Protein AF-A0A367EXM1-F1 (afdb_monomer_lite)

Sequence (72 aa):
MKTFQEVQRVVMEALTSLLAQDPEAAAEGVGMANRAFVVGTVEHALNSHRSWRTVVTVHGEPVLVLVRKRLW

Foldseek 3Di:
DVPLVVVVVVVLVVLVVLCVVPVVQQVVLSVVVVVCVVVCVQVVCCVPPQKDWDWTGRNNDTDIDIDGHDDD

Organism: NCBI:txid509200

Structure (mmCIF, N/CA/C/O backbone):
data_AF-A0A367EXM1-F1
#
_entry.id   AF-A0A367EXM1-F1
#
loop_
_atom_site.group_PDB
_atom_site.id
_atom_site.type_symbol
_atom_site.label_atom_id
_atom_site.label_alt_id
_atom_site.label_comp_id
_atom_site.label_asym_id
_atom_site.label_entity_id
_atom_site.label_seq_id
_atom_site.pdbx_PDB_ins_code
_atom_site.Cartn_x
_atom_site.Cartn_y
_atom_site.Cartn_z
_atom_site.occupancy
_atom_site.B_iso_or_equiv
_atom_site.auth_seq_id
_atom_site.auth_comp_id
_atom_site.auth_asym_id
_atom_site.auth_atom_id
_atom_site.pdbx_PDB_model_num
ATOM 1 N N . MET A 1 1 ? -0.792 0.343 21.187 1.00 49.44 1 MET A N 1
ATOM 2 C CA . MET A 1 1 ? -0.987 0.530 19.731 1.00 49.44 1 MET A CA 1
ATOM 3 C C . MET A 1 1 ? 0.036 -0.251 18.882 1.00 49.44 1 MET A C 1
ATOM 5 O O . MET A 1 1 ? 0.447 0.228 17.837 1.00 49.44 1 MET A O 1
ATOM 9 N N . LYS A 1 2 ? 0.423 -1.481 19.273 1.00 58.50 2 LYS A N 1
ATOM 10 C CA . LYS A 1 2 ? 1.478 -2.254 18.576 1.00 58.50 2 LYS A CA 1
ATOM 11 C C . LYS A 1 2 ? 1.088 -2.680 17.145 1.00 58.50 2 LYS A C 1
ATOM 13 O O . LYS A 1 2 ? 1.937 -2.766 16.272 1.00 58.50 2 LYS A O 1
ATOM 18 N N . THR A 1 3 ? -0.209 -2.832 16.880 1.00 78.94 3 THR A N 1
ATOM 19 C CA . THR A 1 3 ? -0.733 -3.448 15.652 1.00 78.94 3 THR A CA 1
ATOM 20 C C . THR A 1 3 ? -0.618 -2.578 14.395 1.00 78.94 3 THR A C 1
ATOM 22 O O . THR A 1 3 ? -0.428 -3.112 13.309 1.00 78.94 3 THR A O 1
ATOM 25 N N . PHE A 1 4 ? -0.737 -1.247 14.497 1.00 81.00 4 PHE A N 1
ATOM 26 C CA . PHE A 1 4 ? -0.644 -0.378 13.310 1.00 81.00 4 PHE A CA 1
ATOM 27 C C . PHE A 1 4 ? 0.802 -0.237 12.821 1.00 81.00 4 PHE A C 1
ATOM 29 O O . PHE A 1 4 ? 1.057 -0.355 11.626 1.00 81.00 4 PHE A O 1
ATOM 36 N N . GLN A 1 5 ? 1.751 -0.067 13.746 1.00 82.00 5 GLN A N 1
ATOM 37 C CA . GLN A 1 5 ? 3.180 -0.012 13.424 1.00 82.00 5 GLN A CA 1
ATOM 38 C C . GLN A 1 5 ? 3.675 -1.324 12.797 1.00 82.00 5 GLN A C 1
ATOM 40 O O . GLN A 1 5 ? 4.477 -1.294 11.869 1.00 82.00 5 GLN A O 1
ATOM 45 N N . GLU A 1 6 ? 3.163 -2.475 13.244 1.00 82.19 6 GLU A N 1
ATOM 46 C CA . GLU A 1 6 ? 3.447 -3.775 12.621 1.00 82.19 6 GLU A CA 1
ATOM 47 C C . GLU A 1 6 ? 2.911 -3.864 11.188 1.00 82.19 6 GLU A C 1
ATOM 49 O O . GLU A 1 6 ? 3.636 -4.293 10.294 1.00 82.19 6 GLU A O 1
ATOM 54 N N . VAL A 1 7 ? 1.675 -3.412 10.949 1.00 80.19 7 VAL A N 1
ATOM 55 C CA . VAL A 1 7 ? 1.087 -3.355 9.600 1.00 80.19 7 VAL A CA 1
ATOM 56 C C . VAL A 1 7 ? 1.899 -2.441 8.689 1.00 80.19 7 VAL A C 1
ATOM 58 O O . VAL A 1 7 ? 2.227 -2.835 7.572 1.00 80.19 7 VAL A O 1
ATOM 61 N N . GLN A 1 8 ? 2.247 -1.244 9.166 1.00 84.19 8 GLN A N 1
ATOM 62 C CA . GLN A 1 8 ? 3.082 -0.312 8.418 1.00 84.19 8 GLN A CA 1
ATOM 63 C C . GLN A 1 8 ? 4.417 -0.966 8.066 1.00 84.19 8 GLN A C 1
ATOM 65 O O . GLN A 1 8 ? 4.786 -0.983 6.900 1.00 84.19 8 GLN A O 1
ATOM 70 N N . ARG A 1 9 ? 5.104 -1.579 9.036 1.00 84.44 9 ARG A N 1
ATOM 71 C CA . ARG A 1 9 ? 6.382 -2.257 8.802 1.00 84.44 9 ARG A CA 1
ATOM 72 C C . ARG A 1 9 ? 6.280 -3.350 7.737 1.00 84.44 9 ARG A C 1
ATOM 74 O O . ARG A 1 9 ? 7.073 -3.338 6.807 1.00 84.44 9 ARG A O 1
ATOM 81 N N . VAL A 1 10 ? 5.295 -4.246 7.834 1.00 83.19 10 VAL A N 1
ATOM 82 C CA . VAL A 1 10 ? 5.120 -5.348 6.869 1.00 83.19 10 VAL A CA 1
ATOM 83 C C . VAL A 1 10 ? 4.861 -4.822 5.457 1.00 83.19 10 VAL A C 1
ATOM 85 O O . VAL A 1 10 ? 5.435 -5.327 4.494 1.00 83.19 10 VAL A O 1
ATOM 88 N N . VAL A 1 11 ? 4.022 -3.791 5.314 1.00 81.50 11 VAL A N 1
ATOM 89 C CA . VAL A 1 11 ? 3.751 -3.200 3.996 1.00 81.50 11 VAL A CA 1
ATOM 90 C C . VAL A 1 11 ? 4.993 -2.500 3.448 1.00 81.50 11 VAL A C 1
ATOM 92 O O . VAL A 1 11 ? 5.328 -2.692 2.285 1.00 81.50 11 VAL A O 1
ATOM 95 N N . MET A 1 12 ? 5.721 -1.756 4.281 1.00 83.44 12 MET A N 1
ATOM 96 C CA . MET A 1 12 ? 6.974 -1.113 3.881 1.00 83.44 12 MET A CA 1
ATOM 97 C C . MET A 1 12 ? 8.043 -2.129 3.462 1.00 83.44 12 MET A C 1
ATOM 99 O O . MET A 1 12 ? 8.720 -1.911 2.461 1.00 83.44 12 MET A O 1
ATOM 103 N N . GLU A 1 13 ? 8.183 -3.242 4.185 1.00 83.88 13 GLU A N 1
ATOM 104 C CA . GLU A 1 13 ? 9.104 -4.334 3.842 1.00 83.88 13 GLU A CA 1
ATOM 105 C C . GLU A 1 13 ? 8.753 -4.948 2.476 1.00 83.88 13 GLU A C 1
ATOM 107 O O . GLU A 1 13 ? 9.633 -5.090 1.625 1.00 83.88 13 GLU A O 1
ATOM 112 N N . ALA A 1 14 ? 7.470 -5.227 2.217 1.00 79.75 14 ALA A N 1
ATOM 113 C CA . ALA A 1 14 ? 7.013 -5.745 0.926 1.00 79.75 14 ALA A CA 1
ATOM 114 C C . ALA A 1 14 ? 7.285 -4.764 -0.230 1.00 79.75 14 ALA A C 1
ATOM 116 O O . ALA A 1 14 ? 7.800 -5.156 -1.275 1.00 79.75 14 ALA A O 1
ATOM 117 N N . LEU A 1 15 ? 6.996 -3.475 -0.028 1.00 78.00 15 LEU A N 1
ATOM 118 C CA . LEU A 1 15 ? 7.235 -2.423 -1.021 1.00 78.00 15 LEU A CA 1
ATOM 119 C C . LEU A 1 15 ? 8.730 -2.184 -1.278 1.00 78.00 15 LEU A C 1
ATOM 121 O O . LEU A 1 15 ? 9.136 -1.949 -2.413 1.00 78.00 15 LEU A O 1
ATOM 125 N N . THR A 1 16 ? 9.564 -2.288 -0.244 1.00 80.38 16 THR A N 1
ATOM 126 C CA . THR A 1 16 ? 11.024 -2.146 -0.367 1.00 80.38 16 THR A CA 1
ATOM 127 C C . THR A 1 16 ? 11.630 -3.332 -1.112 1.00 80.38 16 THR A C 1
ATOM 129 O O . THR A 1 16 ? 12.518 -3.149 -1.940 1.00 80.38 16 THR A O 1
ATOM 132 N N . SER A 1 17 ? 11.127 -4.545 -0.866 1.00 81.06 17 SER A N 1
ATOM 133 C CA . SER A 1 17 ? 11.541 -5.734 -1.614 1.00 81.06 17 SER A CA 1
ATOM 134 C C . SER A 1 17 ? 11.213 -5.612 -3.104 1.00 81.06 17 SER A C 1
ATOM 136 O O . SER A 1 17 ? 12.040 -5.990 -3.930 1.00 81.06 17 SER A O 1
ATOM 138 N N . LEU A 1 18 ? 10.064 -5.017 -3.445 1.00 72.62 18 LEU A N 1
ATOM 139 C CA . LEU A 1 18 ? 9.698 -4.709 -4.830 1.00 72.62 18 LEU A CA 1
ATOM 140 C C . LEU A 1 18 ? 10.654 -3.684 -5.462 1.00 72.62 18 LEU A C 1
ATOM 142 O O . LEU A 1 18 ? 11.175 -3.933 -6.544 1.00 72.62 18 LEU A O 1
ATOM 146 N N . LEU A 1 19 ? 10.965 -2.583 -4.765 1.00 75.69 19 LEU A N 1
ATOM 147 C CA . LEU A 1 19 ? 11.933 -1.583 -5.247 1.00 75.69 19 LEU A CA 1
ATOM 148 C C . LEU A 1 19 ? 13.338 -2.150 -5.459 1.00 75.69 19 LEU A C 1
ATOM 150 O O . LEU A 1 19 ? 14.045 -1.707 -6.356 1.00 75.69 19 LEU A O 1
ATOM 154 N N . ALA A 1 20 ? 13.762 -3.103 -4.628 1.00 81.19 20 ALA A N 1
ATOM 155 C CA . ALA A 1 20 ? 15.075 -3.726 -4.760 1.00 81.19 20 ALA A CA 1
ATOM 156 C C . ALA A 1 20 ? 15.193 -4.596 -6.024 1.00 81.19 20 ALA A C 1
ATOM 158 O O . ALA A 1 20 ? 16.302 -4.800 -6.512 1.00 81.19 20 ALA A O 1
ATOM 159 N N . GLN A 1 21 ? 14.074 -5.113 -6.538 1.00 79.62 21 GLN A N 1
ATOM 160 C CA . GLN A 1 21 ? 14.042 -5.907 -7.768 1.00 79.62 21 GLN A CA 1
ATOM 161 C C . GLN A 1 21 ? 13.970 -5.015 -9.011 1.00 79.62 21 GLN A C 1
ATOM 163 O O . GLN A 1 21 ? 14.636 -5.311 -9.999 1.00 79.62 21 GLN A O 1
ATOM 168 N N . ASP A 1 22 ? 13.204 -3.921 -8.947 1.00 75.38 22 ASP A N 1
ATOM 169 C CA . ASP A 1 22 ? 13.076 -2.945 -10.033 1.00 75.38 22 ASP A CA 1
ATOM 170 C C . ASP A 1 22 ? 12.688 -1.555 -9.486 1.00 75.38 22 ASP A C 1
ATOM 172 O O . ASP A 1 22 ? 11.516 -1.289 -9.183 1.00 75.38 22 ASP A O 1
ATOM 176 N N . PRO A 1 23 ? 13.677 -0.656 -9.322 1.00 75.56 23 PRO A N 1
ATOM 177 C CA . PRO A 1 23 ? 13.465 0.651 -8.714 1.00 75.56 23 PRO A CA 1
ATOM 178 C C . PRO A 1 23 ? 12.543 1.563 -9.527 1.00 75.56 23 PRO A C 1
ATOM 180 O O . PRO A 1 23 ? 11.749 2.297 -8.939 1.00 75.56 23 PRO A O 1
ATOM 183 N N . GLU A 1 24 ? 12.640 1.539 -10.859 1.00 75.31 24 GLU A N 1
ATOM 184 C CA . GLU A 1 24 ? 11.858 2.425 -11.728 1.00 75.31 24 GLU A CA 1
ATOM 185 C C . GLU A 1 24 ? 10.399 1.988 -11.780 1.00 75.31 24 GLU A C 1
ATOM 187 O O . GLU A 1 24 ? 9.494 2.821 -11.705 1.00 75.31 24 GLU A O 1
ATOM 192 N N . ALA A 1 25 ? 10.156 0.680 -11.835 1.00 67.75 25 ALA A N 1
ATOM 193 C CA . ALA A 1 25 ? 8.816 0.175 -12.053 1.00 67.75 25 ALA A CA 1
ATOM 194 C C . ALA A 1 25 ? 7.905 0.200 -10.817 1.00 67.75 25 ALA A C 1
ATOM 196 O O . ALA A 1 25 ? 6.688 0.082 -10.965 1.00 67.75 25 ALA A O 1
ATOM 197 N N . ALA A 1 26 ? 8.469 0.342 -9.613 1.00 73.19 26 ALA A N 1
ATOM 198 C CA . ALA A 1 26 ? 7.717 0.368 -8.357 1.00 73.19 26 ALA A CA 1
ATOM 199 C C . ALA A 1 26 ? 7.720 1.742 -7.650 1.00 73.19 26 ALA A C 1
ATOM 201 O O . ALA A 1 26 ? 6.918 1.950 -6.735 1.00 73.19 26 ALA A O 1
ATOM 202 N N . ALA A 1 27 ? 8.568 2.699 -8.055 1.00 77.88 27 ALA A N 1
ATOM 203 C CA . ALA A 1 27 ? 8.759 3.981 -7.359 1.00 77.88 27 ALA A CA 1
ATOM 204 C C . ALA A 1 27 ? 7.460 4.763 -7.107 1.00 77.88 27 ALA A C 1
ATOM 206 O O . ALA A 1 27 ? 7.223 5.232 -5.989 1.00 77.88 27 ALA A O 1
ATOM 207 N N . GLU A 1 28 ? 6.601 4.885 -8.120 1.00 78.94 28 GLU A N 1
ATOM 208 C CA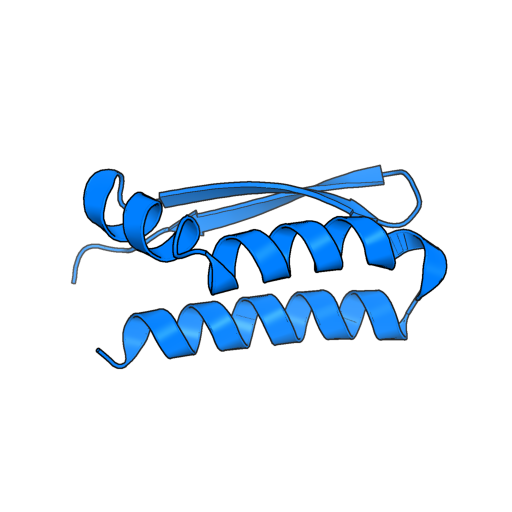 . GLU A 1 28 ? 5.354 5.647 -8.011 1.00 78.94 28 GLU A CA 1
ATOM 209 C C . GLU A 1 28 ? 4.361 4.972 -7.050 1.00 78.94 28 GLU A C 1
ATOM 211 O O . GLU A 1 28 ? 3.841 5.610 -6.128 1.00 78.94 28 GL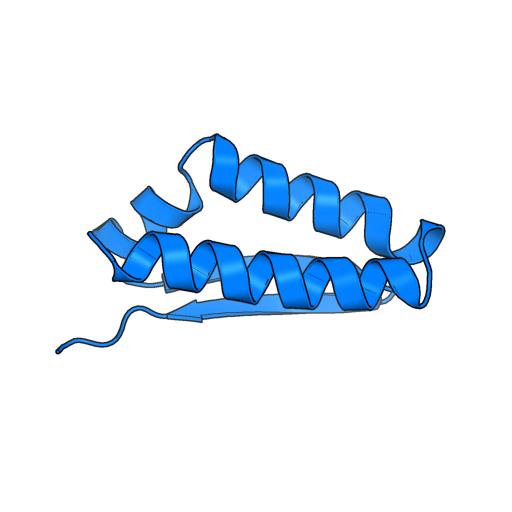U A O 1
ATOM 216 N N . GLY A 1 29 ? 4.169 3.656 -7.194 1.00 77.06 29 GLY A N 1
ATOM 217 C CA . GLY A 1 29 ? 3.290 2.861 -6.337 1.00 77.06 29 GLY A CA 1
ATOM 218 C C . GLY A 1 29 ? 3.733 2.854 -4.871 1.00 77.06 29 GLY A C 1
ATOM 219 O O . GLY A 1 29 ? 2.907 3.025 -3.967 1.00 77.06 29 GLY A O 1
ATOM 220 N N . VAL A 1 30 ? 5.042 2.742 -4.621 1.00 80.56 30 VAL A N 1
ATOM 221 C CA . VAL A 1 30 ? 5.600 2.854 -3.267 1.00 80.56 30 VAL A CA 1
ATOM 222 C C . VAL A 1 30 ? 5.427 4.267 -2.710 1.00 80.56 30 VAL A C 1
ATOM 224 O O . VAL A 1 30 ? 5.022 4.423 -1.557 1.00 80.56 30 VAL A O 1
ATOM 227 N N . GLY A 1 31 ? 5.660 5.308 -3.513 1.00 83.19 31 GLY A N 1
ATOM 228 C CA . GLY A 1 31 ? 5.462 6.699 -3.100 1.00 83.19 31 GLY A CA 1
ATOM 229 C C . GLY A 1 31 ? 4.019 6.991 -2.670 1.00 83.19 31 GLY A C 1
ATOM 230 O O . GLY A 1 31 ? 3.788 7.622 -1.632 1.00 83.19 31 GLY A O 1
ATOM 231 N N . MET A 1 32 ? 3.042 6.478 -3.422 1.00 82.19 32 MET A N 1
ATOM 232 C CA . MET A 1 32 ? 1.619 6.587 -3.090 1.00 82.19 32 MET A CA 1
ATOM 233 C C . MET A 1 32 ? 1.272 5.868 -1.783 1.00 82.19 32 MET A C 1
ATOM 235 O O . MET A 1 32 ? 0.619 6.455 -0.914 1.00 82.19 32 MET A O 1
ATOM 239 N N . ALA A 1 33 ? 1.730 4.625 -1.615 1.00 83.19 33 ALA A N 1
ATOM 240 C CA . ALA A 1 33 ? 1.496 3.859 -0.395 1.00 83.19 33 ALA A CA 1
ATOM 241 C C . ALA A 1 33 ? 2.133 4.539 0.830 1.00 83.19 33 ALA A C 1
ATOM 243 O O . ALA A 1 33 ? 1.458 4.725 1.845 1.00 83.19 33 ALA A O 1
ATOM 244 N N . ASN A 1 34 ? 3.377 5.015 0.713 1.00 85.25 34 ASN A N 1
ATOM 245 C CA . ASN A 1 34 ? 4.064 5.760 1.772 1.00 85.25 34 ASN A CA 1
ATOM 246 C C . ASN A 1 34 ? 3.277 6.995 2.194 1.00 85.25 34 ASN A C 1
ATOM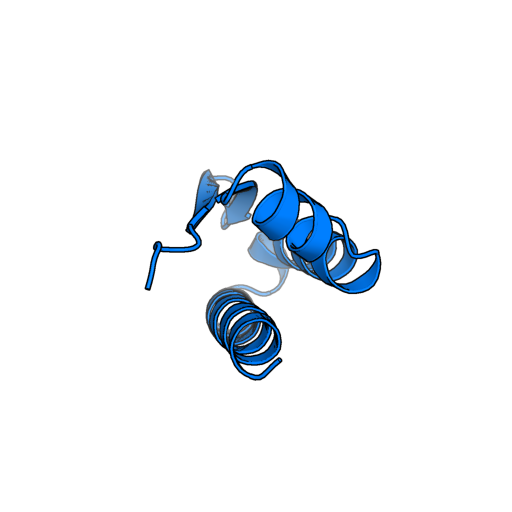 248 O O . ASN A 1 34 ? 3.052 7.212 3.385 1.00 85.25 34 ASN A O 1
ATOM 252 N N . ARG A 1 35 ? 2.809 7.790 1.225 1.00 86.69 35 ARG A N 1
ATOM 253 C CA . ARG A 1 35 ? 2.008 8.982 1.513 1.00 86.69 35 ARG A CA 1
ATOM 254 C C . ARG A 1 35 ? 0.710 8.620 2.238 1.00 86.69 35 ARG A C 1
ATOM 256 O O . ARG A 1 35 ? 0.343 9.311 3.183 1.00 86.69 35 ARG A O 1
ATOM 263 N N . ALA A 1 36 ? 0.044 7.532 1.853 1.00 85.62 36 ALA A N 1
ATOM 264 C CA . ALA A 1 36 ? -1.177 7.079 2.518 1.00 85.62 36 ALA A CA 1
ATOM 265 C C . ALA A 1 36 ? -0.946 6.688 3.991 1.00 85.62 36 ALA A C 1
ATOM 267 O O . ALA A 1 36 ? -1.804 6.964 4.834 1.00 85.62 36 ALA A O 1
ATOM 268 N N . PHE A 1 37 ? 0.201 6.078 4.313 1.00 85.81 37 PHE A N 1
ATOM 269 C CA . PHE A 1 37 ? 0.587 5.800 5.700 1.00 85.81 37 PHE A CA 1
ATOM 270 C C . PHE A 1 37 ? 0.931 7.079 6.471 1.00 85.81 37 PHE A C 1
ATOM 272 O O . PHE A 1 37 ? 0.432 7.262 7.577 1.00 85.81 37 PHE A O 1
ATOM 279 N N . VAL A 1 38 ? 1.730 7.977 5.884 1.00 87.31 38 VAL A N 1
ATOM 280 C CA . VAL A 1 38 ? 2.180 9.225 6.534 1.00 87.31 38 VAL A CA 1
ATOM 281 C C . VAL A 1 38 ? 1.018 10.171 6.841 1.00 87.31 38 VAL A C 1
ATOM 283 O O . VAL A 1 38 ? 0.983 10.769 7.910 1.00 87.31 38 VAL A O 1
ATOM 286 N N . VAL A 1 39 ? 0.049 10.295 5.930 1.00 89.06 39 VAL A N 1
ATOM 287 C CA . VAL A 1 39 ? -1.116 11.186 6.099 1.00 89.06 39 VAL A CA 1
ATOM 288 C C . VAL A 1 39 ? -2.191 10.563 7.013 1.00 89.06 39 VAL A C 1
ATOM 290 O O . VAL A 1 39 ? -3.190 11.201 7.330 1.00 89.06 39 VAL A O 1
ATOM 293 N N . GLY A 1 40 ? -2.003 9.320 7.470 1.00 86.62 40 GLY A N 1
ATOM 294 C CA . GLY A 1 40 ? -2.935 8.640 8.376 1.00 86.62 40 GLY A CA 1
ATOM 295 C C . GLY A 1 40 ? -4.178 8.058 7.691 1.00 86.62 40 GLY A C 1
ATOM 296 O O . GLY A 1 40 ? -5.046 7.502 8.364 1.00 86.62 40 GLY A O 1
ATOM 297 N N . THR A 1 41 ? -4.266 8.109 6.358 1.00 88.38 41 THR A N 1
ATOM 298 C CA . THR A 1 41 ? -5.389 7.551 5.583 1.00 88.38 41 THR A CA 1
ATOM 299 C C . THR A 1 41 ? -5.573 6.059 5.848 1.00 88.38 41 THR A C 1
ATOM 301 O O . THR A 1 41 ? -6.702 5.587 5.992 1.00 88.38 41 THR A O 1
ATOM 304 N N . VAL A 1 42 ? -4.468 5.310 5.947 1.00 87.06 42 VAL A N 1
ATOM 305 C CA . VAL A 1 42 ? -4.514 3.868 6.237 1.00 87.06 42 VAL A CA 1
ATOM 306 C C . VAL A 1 42 ? -5.051 3.614 7.643 1.00 87.06 42 VAL A C 1
ATOM 308 O O . VAL A 1 42 ? -5.927 2.770 7.821 1.00 87.06 42 VAL A O 1
ATOM 311 N N . GLU A 1 43 ? -4.575 4.358 8.643 1.00 88.88 43 GLU A N 1
ATOM 312 C CA . GLU A 1 43 ? -5.042 4.220 10.025 1.00 88.88 43 GLU A CA 1
ATOM 313 C C . GLU A 1 43 ? -6.535 4.539 10.142 1.00 88.88 43 GLU A C 1
ATOM 315 O O . GLU A 1 43 ? -7.298 3.754 10.713 1.00 88.88 43 GLU A O 1
ATOM 320 N N . HIS A 1 44 ? -6.968 5.649 9.539 1.00 87.88 44 HIS A N 1
ATOM 321 C CA . HIS A 1 44 ? -8.371 6.039 9.510 1.00 87.88 44 HIS A CA 1
ATOM 322 C C . HIS A 1 44 ? -9.238 4.951 8.865 1.00 87.88 44 HIS A C 1
ATOM 324 O O . HIS A 1 44 ? -10.213 4.503 9.465 1.00 87.88 44 HIS A O 1
ATOM 330 N N . ALA A 1 45 ? -8.860 4.456 7.684 1.00 89.25 45 ALA A 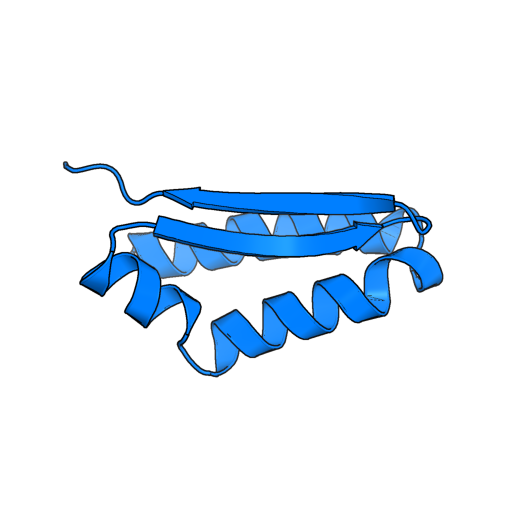N 1
ATOM 331 C CA . ALA A 1 45 ? -9.603 3.405 6.993 1.00 89.25 45 ALA A CA 1
ATOM 332 C C . ALA A 1 45 ? -9.663 2.094 7.801 1.00 89.25 45 ALA A C 1
ATOM 334 O O . ALA A 1 45 ? -10.717 1.459 7.890 1.00 89.25 45 ALA A O 1
ATOM 335 N N . LEU A 1 46 ? -8.568 1.703 8.459 1.00 88.62 46 LEU A N 1
ATOM 336 C CA . LEU A 1 46 ? -8.537 0.515 9.315 1.00 88.62 46 LEU A CA 1
ATOM 337 C C . LEU A 1 46 ? -9.377 0.671 10.588 1.00 88.62 46 LEU A C 1
ATOM 339 O O . LEU A 1 46 ? -9.889 -0.326 11.099 1.00 88.62 46 LEU A O 1
ATOM 343 N N . ASN A 1 47 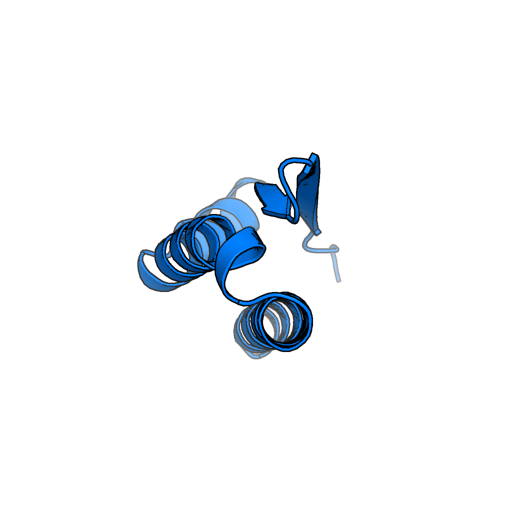? -9.539 1.885 11.108 1.00 88.50 47 ASN A N 1
ATOM 344 C CA . ASN A 1 47 ? -10.383 2.140 12.273 1.00 88.50 47 ASN A CA 1
ATOM 345 C C . ASN A 1 47 ? -11.869 2.265 11.897 1.00 88.50 47 ASN A C 1
ATOM 347 O O . ASN A 1 47 ? -12.703 1.673 12.579 1.00 88.50 47 ASN A O 1
ATOM 351 N N . SER A 1 48 ? -12.190 2.941 10.792 1.00 89.12 48 SER A N 1
ATOM 352 C CA . SER A 1 48 ? -13.567 3.179 10.331 1.00 89.12 48 SER A CA 1
ATOM 353 C C . SER A 1 48 ? -14.176 1.975 9.604 1.00 89.12 48 SER A C 1
ATOM 355 O O . SER A 1 48 ? -15.329 1.618 9.830 1.00 89.12 48 SER A O 1
ATOM 357 N N . HIS A 1 49 ? -13.401 1.318 8.737 1.00 90.31 49 HIS A N 1
ATOM 358 C CA . HIS A 1 49 ? -13.887 0.280 7.817 1.00 90.31 49 HIS A CA 1
ATOM 359 C C . HIS A 1 49 ? -13.206 -1.076 8.009 1.00 90.31 49 HIS A C 1
ATOM 361 O O . HIS A 1 49 ? -13.480 -2.018 7.262 1.00 90.31 49 HIS A O 1
ATOM 367 N N . ARG A 1 50 ? -12.286 -1.190 8.980 1.00 88.94 50 ARG A N 1
ATOM 368 C CA . ARG A 1 50 ? -11.489 -2.405 9.253 1.00 88.94 50 ARG A CA 1
ATOM 369 C C . ARG A 1 50 ? -10.704 -2.926 8.054 1.00 88.94 50 ARG A C 1
ATOM 371 O O . ARG A 1 50 ? -10.207 -4.052 8.072 1.00 88.94 50 ARG A O 1
ATOM 378 N N . SER A 1 51 ? -10.574 -2.122 7.011 1.00 92.06 51 SER A N 1
ATOM 379 C CA . SER A 1 51 ? -9.856 -2.491 5.810 1.00 92.06 51 SER A CA 1
ATOM 380 C C . SER A 1 51 ? -9.377 -1.258 5.072 1.00 92.06 51 SER A C 1
ATOM 382 O O . SER A 1 51 ? -9.991 -0.195 5.129 1.00 92.06 51 SER A O 1
ATOM 384 N N . TRP A 1 52 ? -8.267 -1.429 4.375 1.00 91.56 52 TRP A N 1
ATOM 385 C CA . TRP A 1 52 ? -7.735 -0.458 3.441 1.00 91.56 52 TRP A CA 1
AT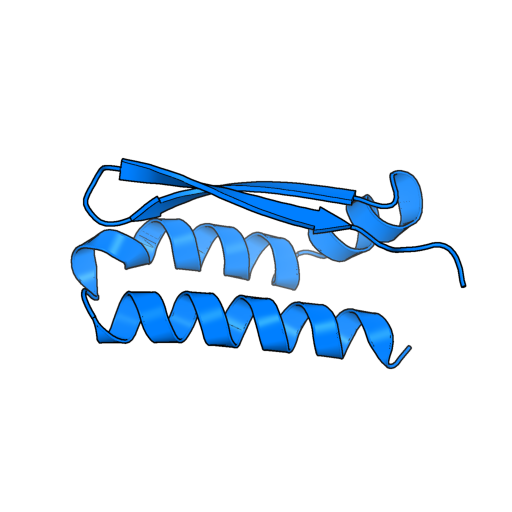OM 386 C C . TRP A 1 52 ? -7.277 -1.202 2.194 1.00 91.56 52 TRP A C 1
ATOM 388 O O . TRP A 1 52 ? -6.718 -2.296 2.290 1.00 91.56 52 TRP A O 1
ATOM 398 N N . ARG A 1 53 ? -7.545 -0.627 1.024 1.00 89.81 53 ARG A N 1
ATOM 399 C CA . ARG A 1 53 ? -7.130 -1.183 -0.260 1.00 89.81 53 ARG A CA 1
ATOM 400 C C . ARG A 1 53 ? -6.593 -0.082 -1.157 1.00 89.81 53 ARG A C 1
ATOM 402 O O . ARG A 1 53 ? -7.139 1.019 -1.155 1.00 89.81 53 ARG A O 1
ATOM 409 N N . THR A 1 54 ? -5.579 -0.402 -1.943 1.00 86.19 54 THR A N 1
ATOM 410 C CA . THR A 1 54 ? -5.064 0.465 -3.003 1.00 86.19 54 THR A CA 1
ATOM 411 C C . THR A 1 54 ? -4.529 -0.385 -4.144 1.00 86.19 54 THR A C 1
ATOM 413 O O . THR A 1 54 ? -4.233 -1.562 -3.952 1.00 86.19 54 THR A O 1
ATOM 416 N N . VAL A 1 55 ? -4.394 0.212 -5.322 1.00 83.06 55 VAL A N 1
ATOM 417 C CA . VAL A 1 55 ? -3.655 -0.383 -6.438 1.00 83.06 55 VAL A CA 1
ATOM 418 C C . VAL A 1 55 ? -2.304 0.315 -6.516 1.00 83.06 55 VAL A C 1
ATOM 420 O O . VAL A 1 55 ? -2.242 1.539 -6.411 1.00 83.06 55 VAL A O 1
ATOM 423 N N . VAL A 1 56 ? -1.236 -0.464 -6.643 1.00 78.44 56 VAL A N 1
ATOM 424 C CA . VAL A 1 56 ? 0.115 0.019 -6.937 1.00 78.44 56 VAL A CA 1
ATOM 425 C C . VAL A 1 56 ? 0.550 -0.582 -8.263 1.00 78.44 56 VAL A C 1
ATOM 427 O O . VAL A 1 56 ? 0.301 -1.757 -8.508 1.00 78.44 56 VAL A O 1
ATOM 430 N N . THR A 1 57 ? 1.169 0.206 -9.130 1.00 76.62 57 THR A N 1
ATOM 431 C CA . THR A 1 57 ? 1.736 -0.312 -10.378 1.00 76.62 57 THR A CA 1
ATOM 432 C C . THR A 1 57 ? 3.118 -0.891 -10.090 1.00 76.62 57 THR A C 1
ATOM 434 O O . THR A 1 57 ? 3.924 -0.236 -9.431 1.00 76.62 57 THR A O 1
ATOM 437 N N . VAL A 1 58 ? 3.374 -2.113 -10.556 1.00 73.69 58 VAL A N 1
ATOM 438 C CA . VAL A 1 58 ? 4.670 -2.800 -10.480 1.00 73.69 58 VAL A CA 1
ATOM 439 C C . VAL A 1 58 ? 4.949 -3.380 -11.863 1.00 73.69 58 VAL A C 1
ATOM 441 O O . VAL A 1 58 ? 4.141 -4.146 -12.370 1.00 73.69 58 VAL A O 1
ATOM 444 N N . HIS A 1 59 ? 6.058 -3.010 -12.503 1.00 74.19 59 HIS A N 1
ATOM 445 C CA . HIS A 1 59 ? 6.379 -3.425 -13.886 1.00 74.19 59 HIS A CA 1
ATOM 446 C C . HIS A 1 59 ? 5.294 -3.068 -14.917 1.00 74.19 59 HIS A C 1
ATOM 448 O O . HIS A 1 59 ? 5.062 -3.809 -15.865 1.00 74.19 59 HIS A O 1
ATOM 454 N N . GLY A 1 60 ? 4.598 -1.943 -14.722 1.00 73.88 60 GLY A N 1
ATOM 455 C CA . GLY A 1 60 ? 3.460 -1.557 -15.567 1.00 73.88 60 GLY A CA 1
ATOM 456 C C . GLY A 1 60 ? 2.172 -2.342 -15.288 1.00 73.88 60 GLY A C 1
ATOM 457 O O . GLY A 1 60 ? 1.124 -1.990 -15.823 1.00 73.88 60 GLY A O 1
ATOM 458 N N . GLU A 1 61 ? 2.219 -3.341 -14.405 1.00 78.06 61 GLU A N 1
ATOM 459 C CA . GLU A 1 61 ? 1.078 -4.170 -14.032 1.00 78.06 61 GLU A CA 1
ATOM 460 C C . GLU A 1 61 ? 0.412 -3.652 -12.745 1.00 78.06 61 GLU A C 1
ATOM 462 O O . GLU A 1 61 ? 1.095 -3.342 -11.761 1.00 78.06 61 GLU A O 1
ATOM 467 N N . PRO A 1 62 ? -0.927 -3.554 -12.696 1.00 81.06 62 PRO A N 1
ATOM 468 C CA . PRO A 1 62 ? -1.638 -3.128 -11.499 1.00 81.06 62 PRO A CA 1
ATOM 469 C C . PRO A 1 62 ? -1.681 -4.247 -10.446 1.00 81.06 62 PRO A C 1
ATOM 471 O O . PRO A 1 62 ? -2.288 -5.298 -10.643 1.00 81.06 62 PRO A O 1
ATOM 474 N N . VAL A 1 63 ? -1.113 -3.989 -9.269 1.00 82.00 63 VAL A N 1
ATOM 475 C CA . VAL A 1 63 ? -1.107 -4.896 -8.115 1.00 82.00 63 VAL A CA 1
ATOM 476 C C . VAL A 1 63 ? -2.033 -4.367 -7.021 1.00 82.00 63 VAL A C 1
ATOM 478 O O . VAL A 1 63 ? -1.883 -3.247 -6.531 1.00 82.00 63 VAL A O 1
ATOM 481 N N . LEU A 1 64 ? -3.000 -5.183 -6.595 1.00 83.94 64 LEU A N 1
ATOM 482 C CA . LEU A 1 64 ? -3.898 -4.841 -5.492 1.00 83.94 64 LEU A CA 1
ATOM 483 C C . LEU A 1 64 ? -3.224 -5.101 -4.138 1.00 83.94 64 LEU A C 1
ATOM 485 O O . LEU A 1 64 ? -2.921 -6.241 -3.792 1.00 83.94 64 LEU A O 1
ATOM 489 N N . VAL A 1 65 ? -3.098 -4.057 -3.323 1.00 83.25 65 VAL A N 1
ATOM 490 C CA . VAL A 1 65 ? -2.694 -4.153 -1.918 1.00 83.25 65 VAL A CA 1
ATOM 491 C C . VAL A 1 65 ? -3.939 -4.072 -1.045 1.00 83.25 65 VAL A C 1
ATOM 493 O O . VAL A 1 65 ? -4.722 -3.127 -1.145 1.00 83.25 65 VAL A O 1
ATOM 496 N N . LEU A 1 66 ? -4.123 -5.061 -0.169 1.00 86.00 66 LEU A N 1
ATOM 497 C CA . LEU A 1 66 ? -5.260 -5.152 0.742 1.00 86.00 66 LEU A CA 1
ATOM 498 C C . LEU A 1 66 ? -4.781 -5.414 2.168 1.00 86.00 66 LEU A C 1
ATOM 500 O O . LEU A 1 66 ? -4.170 -6.438 2.458 1.00 86.00 66 LEU A O 1
ATOM 504 N N . VAL A 1 67 ? -5.152 -4.519 3.076 1.00 85.81 67 VAL A N 1
ATOM 505 C CA . VAL A 1 67 ? -4.926 -4.657 4.513 1.00 85.81 67 VAL A CA 1
ATOM 506 C C . VAL A 1 67 ? -6.276 -4.836 5.198 1.00 85.81 67 VAL A C 1
ATOM 508 O O . VAL A 1 67 ? -7.214 -4.079 4.949 1.00 85.81 67 VAL A O 1
ATOM 511 N N . ARG A 1 68 ? -6.392 -5.838 6.075 1.00 87.19 68 ARG A N 1
ATOM 512 C CA . ARG A 1 68 ? -7.603 -6.101 6.869 1.00 87.19 68 ARG A CA 1
ATOM 513 C C . ARG A 1 68 ? -7.259 -6.191 8.350 1.00 87.19 68 ARG A C 1
ATOM 515 O O . ARG A 1 68 ? -6.362 -6.933 8.737 1.00 87.19 68 ARG A O 1
ATOM 522 N N . LYS A 1 69 ? -8.022 -5.487 9.183 1.00 83.00 69 LYS A N 1
ATOM 523 C CA . LYS A 1 69 ? -7.957 -5.582 10.643 1.00 83.00 69 LYS A CA 1
ATOM 524 C C . LYS A 1 69 ? -8.928 -6.675 11.096 1.00 83.00 69 LYS A C 1
ATOM 526 O O . LYS A 1 69 ? -10.141 -6.506 10.978 1.00 83.00 69 LYS A O 1
ATOM 531 N N . ARG A 1 70 ? -8.414 -7.814 11.577 1.00 79.12 70 ARG A N 1
ATOM 532 C CA . ARG A 1 70 ? -9.258 -8.850 12.204 1.00 79.12 70 ARG A CA 1
ATOM 533 C C . ARG A 1 70 ? -9.807 -8.340 13.538 1.00 79.12 70 ARG A C 1
ATOM 535 O O . ARG A 1 70 ? -9.135 -7.576 14.226 1.00 79.12 70 ARG A O 1
ATOM 542 N N . LEU A 1 71 ? -11.028 -8.756 13.871 1.00 67.69 71 LEU A N 1
ATOM 543 C CA . LEU A 1 71 ? -11.531 -8.693 15.242 1.00 67.69 71 LEU A CA 1
ATOM 544 C C . LEU A 1 71 ? -10.717 -9.683 16.077 1.00 67.69 71 LEU A C 1
ATOM 546 O O . LEU A 1 71 ? -10.521 -10.815 15.633 1.00 67.69 71 LEU A O 1
ATOM 550 N N . TRP A 1 72 ? -10.205 -9.212 17.207 1.00 55.12 72 TRP A N 1
ATOM 551 C CA . TRP A 1 72 ? -9.522 -10.028 18.205 1.00 55.12 72 TRP A CA 1
ATOM 552 C C . TRP A 1 72 ? -10.554 -10.508 19.216 1.00 55.12 72 TRP A C 1
ATOM 554 O O . TRP A 1 72 ? -11.430 -9.679 19.558 1.00 55.12 72 TRP A O 1
#

Radius of gyration: 12.36 Å; chains: 1; bounding box: 29×21×35 Å

pLDDT: mean 81.06, std 7.77, range [49.44, 92.06]

Secondary structure (DSSP, 8-state):
-HHHHHHHHHHHHHHHHHHHH-HHHHHHHHHHHHHHHHTTHHHHHHHHSSEEEEEEEETTEEEEEEEE----